Protein AF-A0A925P4W0-F1 (afdb_monomer)

pLDDT: mean 90.39, std 12.77, range [47.38, 98.31]

Nearest PDB structures (foldseek):
  2vrn-assembly1_B  TM=9.690E-01  e=1.875E-05  Deinococcus radiodurans R1 = ATCC 13939 = DSM 20539
  8j4r-assembly1_D  TM=8.880E-01  e=3.423E-03  Escherichia coli
  8j4r-assembly1_B  TM=8.802E-01  e=3.194E-03  Escherichia coli
  8j4q-assembly1_D  TM=8.736E-01  e=3.670E-03  Escherichia coli
  6lfk-assembly1_D  TM=8.908E-01  e=8.442E-03  Escherichia coli

R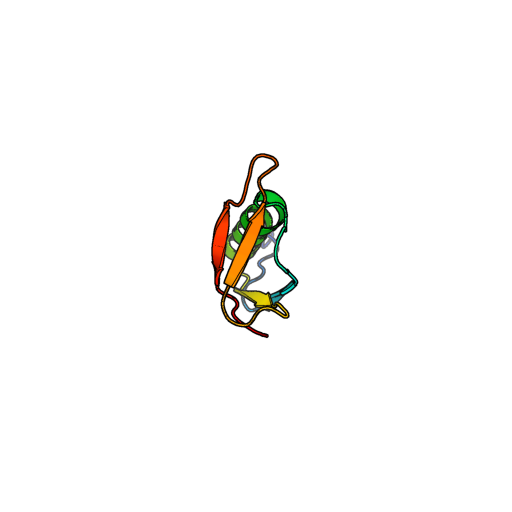adius of gyration: 15.02 Å; Cα contacts (8 Å, |Δi|>4): 119; chains: 1; bounding box: 27×21×50 Å

Secondary structure (DSSP, 8-state):
----------TT-EEEEE--TTEEHHHHHHHHHHHHHTT-EEEEE-SSSSEEEEE-SSSEEEEEE-SB-

Mean predicted aligned error: 5.79 Å

Structure (mmCIF, N/CA/C/O backbone):
data_AF-A0A925P4W0-F1
#
_entry.id   AF-A0A925P4W0-F1
#
loop_
_atom_site.group_PDB
_atom_site.id
_atom_site.type_symbol
_atom_site.label_atom_id
_atom_site.label_alt_id
_atom_site.label_comp_id
_atom_site.label_asym_id
_atom_site.label_entity_id
_atom_site.label_seq_id
_atom_site.pdbx_PDB_ins_code
_atom_site.Cartn_x
_atom_site.Cartn_y
_atom_site.Cartn_z
_atom_site.occupancy
_atom_site.B_iso_or_equiv
_atom_site.auth_seq_id
_atom_site.auth_comp_id
_atom_site.auth_asym_id
_atom_site.auth_atom_id
_atom_site.pdbx_PDB_model_num
ATOM 1 N N . MET A 1 1 ? 3.280 12.149 38.914 1.00 47.38 1 MET A N 1
ATOM 2 C CA . MET A 1 1 ? 4.014 12.612 37.718 1.00 47.38 1 MET A CA 1
ATOM 3 C C . MET A 1 1 ? 3.455 11.838 36.536 1.00 47.38 1 MET A C 1
ATOM 5 O O . MET A 1 1 ? 3.752 10.660 36.421 1.00 47.38 1 MET A O 1
ATOM 9 N N . ASN A 1 2 ? 2.601 12.452 35.715 1.00 47.41 2 ASN A N 1
ATOM 10 C CA . ASN A 1 2 ? 2.057 11.825 34.506 1.00 47.41 2 ASN A CA 1
ATOM 11 C C . ASN A 1 2 ? 2.583 12.587 33.294 1.00 47.41 2 ASN A C 1
ATOM 13 O O . ASN A 1 2 ? 1.885 13.379 32.674 1.00 47.41 2 ASN A O 1
ATOM 17 N N . THR A 1 3 ? 3.864 12.385 33.012 1.00 62.44 3 THR A N 1
ATOM 18 C CA . THR A 1 3 ? 4.493 12.829 31.774 1.00 62.44 3 THR A CA 1
ATOM 19 C C . THR A 1 3 ? 4.518 11.645 30.825 1.00 62.44 3 THR A C 1
ATOM 21 O O . THR A 1 3 ? 5.427 10.820 30.860 1.00 62.44 3 THR A O 1
ATOM 24 N N . THR A 1 4 ? 3.515 11.542 29.967 1.00 53.59 4 THR A N 1
ATOM 25 C CA . THR A 1 4 ? 3.674 10.782 28.730 1.00 53.59 4 THR A CA 1
ATOM 26 C C . THR A 1 4 ? 2.994 11.594 27.654 1.00 53.59 4 THR A C 1
ATOM 28 O O . THR A 1 4 ? 1.779 11.561 27.487 1.00 53.59 4 THR A O 1
ATOM 31 N N . SER A 1 5 ? 3.808 12.415 26.989 1.00 55.00 5 SER A N 1
ATOM 32 C CA . SER A 1 5 ? 3.488 12.918 25.663 1.00 55.00 5 SER A CA 1
ATOM 33 C C . SER A 1 5 ? 3.024 11.709 24.859 1.00 55.00 5 SER A C 1
ATOM 35 O O . SER A 1 5 ? 3.797 10.767 24.676 1.00 55.00 5 SER A O 1
ATOM 37 N N . SER A 1 6 ? 1.741 11.674 24.502 1.00 58.38 6 SER A N 1
ATOM 38 C CA . SER A 1 6 ? 1.222 10.676 23.580 1.00 58.38 6 SER A CA 1
ATOM 39 C C . SER A 1 6 ? 1.963 10.924 22.274 1.00 58.38 6 SER A C 1
ATOM 41 O O . SER A 1 6 ? 1.636 11.865 21.551 1.00 58.38 6 SER A O 1
ATOM 43 N N . ALA A 1 7 ? 3.047 10.180 22.036 1.00 63.34 7 ALA A N 1
ATOM 44 C CA . ALA A 1 7 ? 3.719 10.175 20.748 1.00 63.34 7 ALA A CA 1
ATOM 45 C C . ALA A 1 7 ? 2.619 10.029 19.692 1.00 63.34 7 ALA A C 1
ATOM 47 O O . ALA A 1 7 ? 1.768 9.154 19.849 1.00 63.34 7 ALA A O 1
ATOM 48 N N . LEU A 1 8 ? 2.576 10.947 18.719 1.00 69.62 8 LEU A N 1
ATOM 49 C CA . LEU A 1 8 ? 1.503 11.068 17.727 1.00 69.62 8 LEU A CA 1
ATOM 50 C C . LEU A 1 8 ? 1.185 9.698 17.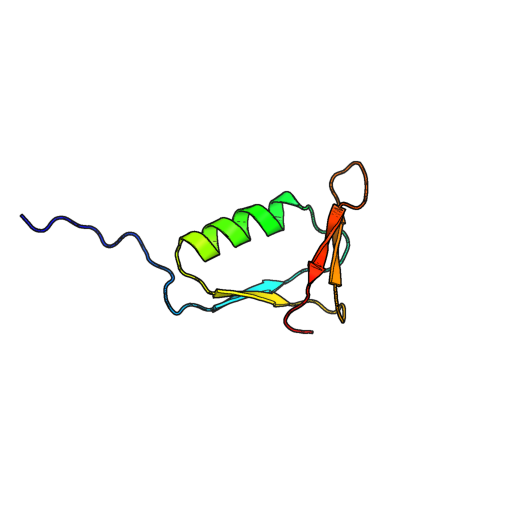113 1.00 69.62 8 LEU A C 1
ATOM 52 O O . LEU A 1 8 ? 1.844 9.254 16.179 1.00 69.62 8 LEU A O 1
ATOM 56 N N . SER A 1 9 ? 0.188 9.015 17.671 1.00 88.88 9 SER A N 1
ATOM 57 C CA . SER A 1 9 ? -0.255 7.717 17.188 1.00 88.88 9 SER A CA 1
ATOM 58 C C . SER A 1 9 ? -1.143 7.931 15.971 1.00 88.88 9 SER A C 1
ATOM 60 O O . SER A 1 9 ? -2.045 8.771 15.990 1.00 88.88 9 SER A O 1
ATOM 62 N N . LEU A 1 10 ? -0.914 7.141 14.925 1.00 96.06 10 LEU A N 1
ATOM 63 C CA . LEU A 1 10 ? -1.746 7.103 13.725 1.00 96.06 10 LEU A CA 1
ATOM 64 C C . LEU A 1 10 ? -2.834 6.023 13.804 1.00 96.06 10 LEU A C 1
ATOM 66 O O . LEU A 1 10 ? -3.464 5.710 12.795 1.00 96.06 10 LEU A O 1
ATOM 70 N N . SER A 1 11 ? -3.092 5.478 14.998 1.00 96.19 11 SER A N 1
ATOM 71 C CA . SER A 1 11 ? -4.137 4.477 15.213 1.00 96.19 11 SER A CA 1
ATOM 72 C C . SER A 1 11 ? -5.496 4.940 14.680 1.00 96.19 11 SER A C 1
ATOM 74 O O . SER A 1 11 ? -5.933 6.076 14.893 1.00 96.19 11 SER A O 1
ATOM 76 N N . GLY A 1 12 ? -6.157 4.056 13.931 1.00 95.44 12 GLY A N 1
ATOM 77 C CA . GLY A 1 12 ? -7.438 4.327 13.278 1.00 95.44 12 GLY A CA 1
ATOM 78 C C . GLY A 1 12 ? -7.357 5.237 12.046 1.00 95.44 12 GLY A C 1
ATOM 79 O O . GLY A 1 12 ? -8.396 5.560 11.469 1.00 95.44 12 GLY A O 1
ATOM 80 N N . LYS A 1 13 ? -6.163 5.669 11.618 1.00 97.56 13 LYS A N 1
ATOM 81 C CA . LYS A 1 13 ? -5.975 6.363 10.337 1.00 97.56 13 LYS A CA 1
ATOM 82 C C . LYS A 1 13 ? -5.722 5.353 9.227 1.00 97.56 13 LYS A C 1
ATOM 84 O O . LYS A 1 13 ? -4.960 4.406 9.401 1.00 97.56 13 LYS A O 1
ATOM 89 N N . LYS A 1 14 ? -6.335 5.595 8.068 1.00 98.06 14 LYS A N 1
ATOM 90 C CA . LYS A 1 14 ? -6.071 4.856 6.832 1.00 98.06 14 LYS A CA 1
ATOM 91 C C . LYS A 1 14 ? -5.296 5.754 5.873 1.00 98.06 14 LYS A C 1
ATOM 93 O O . LYS A 1 14 ? -5.718 6.884 5.637 1.00 98.06 14 LYS A O 1
ATOM 98 N N . VAL A 1 15 ? -4.182 5.263 5.341 1.00 98.31 15 VAL A N 1
ATOM 99 C CA . VAL A 1 15 ? -3.299 6.011 4.437 1.00 98.31 15 VAL A CA 1
ATOM 100 C C . VAL A 1 15 ? -3.250 5.307 3.088 1.00 98.31 15 VAL A C 1
ATOM 102 O O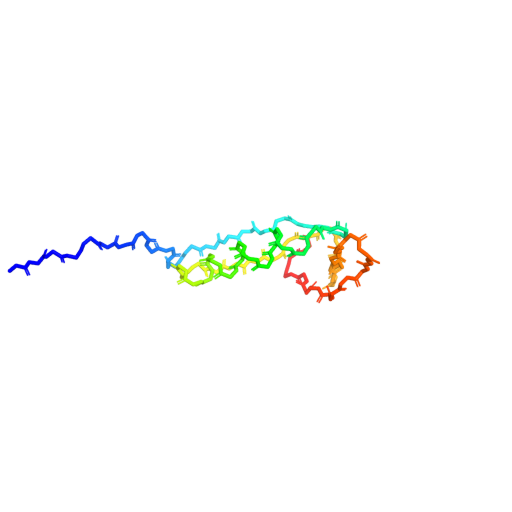 . VAL A 1 15 ? -2.864 4.143 3.006 1.00 98.31 15 VAL A O 1
ATOM 105 N N . ALA A 1 16 ? -3.649 6.019 2.036 1.00 98.25 16 ALA A N 1
ATOM 106 C CA . ALA A 1 16 ? -3.491 5.563 0.663 1.00 98.25 16 ALA A CA 1
ATOM 107 C C . ALA A 1 16 ? -2.077 5.888 0.170 1.00 98.25 16 ALA A C 1
ATOM 109 O O . ALA A 1 16 ? -1.653 7.042 0.218 1.00 98.25 16 ALA A O 1
ATOM 110 N N . ILE A 1 17 ? -1.371 4.874 -0.316 1.00 98.06 17 ILE A N 1
ATOM 111 C CA . ILE A 1 17 ? -0.078 5.006 -0.980 1.00 98.06 17 ILE A CA 1
ATOM 112 C C . ILE A 1 17 ? -0.335 4.826 -2.472 1.00 98.06 17 ILE A C 1
ATOM 114 O O . ILE A 1 17 ? -0.638 3.722 -2.924 1.00 98.06 17 ILE A O 1
ATOM 118 N N . LEU A 1 18 ? -0.252 5.925 -3.221 1.00 97.31 18 LEU A N 1
ATOM 119 C CA . LEU A 1 18 ? -0.430 5.912 -4.670 1.00 97.31 18 LEU A CA 1
ATOM 120 C C . LEU A 1 18 ? 0.869 5.450 -5.326 1.00 97.31 18 LEU A C 1
ATOM 122 O O . LEU A 1 18 ? 1.923 6.033 -5.076 1.00 97.31 18 LEU A O 1
ATOM 126 N N . THR A 1 19 ? 0.803 4.415 -6.157 1.00 96.25 19 THR A N 1
ATOM 127 C CA . THR A 1 19 ? 1.992 3.879 -6.822 1.00 96.25 19 THR A CA 1
ATOM 128 C C . THR A 1 19 ? 1.661 3.225 -8.163 1.00 96.25 19 THR A C 1
ATOM 130 O O . THR A 1 19 ? 0.511 2.904 -8.461 1.00 96.25 19 THR A O 1
ATOM 133 N N . ALA A 1 20 ? 2.682 3.027 -8.985 1.00 95.69 20 ALA A N 1
ATOM 134 C CA . ALA A 1 20 ? 2.631 2.344 -10.271 1.00 95.69 20 ALA A CA 1
ATOM 135 C C . ALA A 1 20 ? 3.947 1.580 -10.475 1.00 95.69 20 ALA A C 1
ATOM 137 O O . ALA A 1 20 ? 4.848 1.652 -9.638 1.00 95.69 20 ALA A O 1
ATOM 138 N N . ASP A 1 21 ? 4.069 0.840 -11.574 1.00 94.81 21 ASP A N 1
ATOM 139 C CA . ASP A 1 21 ? 5.317 0.145 -11.895 1.00 94.81 21 ASP A CA 1
ATOM 140 C C . ASP A 1 21 ? 6.518 1.097 -11.987 1.00 94.81 21 ASP A C 1
ATOM 142 O O . ASP A 1 21 ? 6.411 2.225 -12.470 1.00 94.81 21 ASP A O 1
ATOM 146 N N . GLY A 1 22 ? 7.682 0.606 -11.559 1.00 93.75 22 GLY A N 1
ATOM 147 C CA . GLY A 1 22 ? 8.945 1.340 -11.632 1.00 93.75 22 GLY A CA 1
ATOM 148 C C . GLY A 1 22 ? 9.186 2.310 -10.474 1.00 93.75 22 GLY A C 1
ATOM 149 O O . GLY A 1 22 ? 10.103 3.122 -10.558 1.00 93.75 22 GLY A O 1
ATOM 150 N N . PHE A 1 23 ? 8.396 2.238 -9.397 1.00 94.06 23 PHE A N 1
ATOM 151 C CA . PHE A 1 23 ? 8.670 2.998 -8.176 1.00 94.06 23 PHE A CA 1
ATOM 152 C C . PHE A 1 23 ? 9.994 2.558 -7.528 1.00 94.06 23 PHE A C 1
ATOM 154 O O . PHE A 1 23 ? 10.338 1.374 -7.546 1.00 94.06 23 PHE A O 1
ATOM 161 N N . GLU A 1 24 ? 10.714 3.495 -6.912 1.00 94.25 24 GLU A N 1
ATOM 162 C CA . GLU A 1 24 ? 11.918 3.184 -6.133 1.00 94.25 24 GLU A CA 1
ATOM 163 C C . GLU A 1 24 ? 11.544 2.396 -4.871 1.00 94.25 24 GLU A C 1
ATOM 165 O O . GLU A 1 24 ? 10.697 2.824 -4.082 1.00 94.25 24 GLU A O 1
ATOM 170 N N . GLN A 1 25 ? 12.161 1.232 -4.663 1.00 93.25 25 GLN A N 1
ATOM 171 C CA . GLN A 1 25 ? 11.718 0.286 -3.635 1.00 93.25 25 GLN A CA 1
ATOM 172 C C . GLN A 1 25 ? 11.751 0.883 -2.220 1.00 93.25 25 GLN A C 1
ATOM 174 O O . GLN A 1 25 ? 10.824 0.660 -1.429 1.00 93.25 25 GLN A O 1
ATOM 179 N N . SER A 1 26 ? 12.805 1.637 -1.893 1.00 93.38 26 SER A N 1
ATOM 180 C CA . SER A 1 26 ? 12.959 2.259 -0.574 1.00 93.38 26 SER A CA 1
ATOM 181 C C . SER A 1 26 ? 11.865 3.285 -0.285 1.00 93.38 26 SER A C 1
ATOM 183 O O . SER A 1 26 ? 11.380 3.333 0.845 1.00 93.38 26 SER A O 1
ATOM 185 N N . GLU A 1 27 ? 11.424 4.027 -1.304 1.00 93.69 27 GLU A N 1
ATOM 186 C CA . GLU A 1 27 ? 10.430 5.107 -1.205 1.00 93.69 27 GLU A CA 1
ATOM 187 C C . GLU A 1 27 ? 9.011 4.603 -0.901 1.00 93.69 27 GLU A C 1
ATOM 189 O O . GLU A 1 27 ? 8.163 5.365 -0.446 1.00 93.69 27 GLU A O 1
ATOM 194 N N . LEU A 1 28 ? 8.736 3.310 -1.099 1.00 95.62 28 LEU A N 1
ATOM 195 C CA . LEU A 1 28 ? 7.473 2.703 -0.673 1.00 95.62 28 LEU A CA 1
ATOM 196 C C . LEU A 1 28 ? 7.644 1.902 0.615 1.00 95.62 28 LEU A C 1
ATOM 198 O O . LEU A 1 28 ? 6.880 2.092 1.561 1.00 95.62 28 LEU A O 1
ATOM 202 N N . LEU A 1 29 ? 8.627 0.997 0.671 1.00 94.44 29 LEU A N 1
ATOM 203 C CA . LEU A 1 29 ? 8.712 0.031 1.768 1.00 94.44 29 LEU A CA 1
ATOM 204 C C . LEU A 1 29 ? 9.048 0.687 3.108 1.00 94.44 29 LEU A C 1
ATOM 206 O O . LEU A 1 29 ? 8.432 0.340 4.117 1.00 94.44 29 LEU A O 1
ATOM 210 N N . GLN A 1 30 ? 9.989 1.636 3.136 1.00 96.25 30 GLN A N 1
ATOM 211 C CA . GLN A 1 30 ? 10.388 2.271 4.393 1.00 96.25 30 GLN A CA 1
ATOM 212 C C . GLN A 1 30 ? 9.296 3.210 4.931 1.00 96.25 30 GLN A C 1
ATOM 214 O O . GLN A 1 30 ? 8.933 3.059 6.102 1.00 96.25 30 GLN A O 1
ATOM 219 N N . PRO A 1 31 ? 8.689 4.106 4.121 1.00 96.69 31 PRO A N 1
ATOM 220 C CA . PRO A 1 31 ? 7.585 4.934 4.599 1.00 96.69 31 PRO A CA 1
ATOM 221 C C . PRO A 1 31 ? 6.360 4.117 5.011 1.00 96.69 31 PRO A C 1
ATOM 223 O O . PRO A 1 31 ? 5.761 4.408 6.045 1.00 96.69 31 PRO A O 1
ATOM 226 N N . ARG A 1 32 ? 6.015 3.054 4.266 1.00 97.50 32 ARG A N 1
ATOM 227 C CA . ARG A 1 32 ? 4.921 2.143 4.636 1.00 97.50 32 ARG A CA 1
ATOM 228 C C . ARG A 1 32 ? 5.162 1.514 6.007 1.00 97.50 32 ARG A C 1
ATOM 230 O O . ARG A 1 32 ? 4.293 1.602 6.869 1.00 97.50 32 ARG A O 1
ATOM 237 N N . ALA A 1 33 ? 6.350 0.951 6.233 1.00 97.06 33 ALA A N 1
ATOM 238 C CA . ALA A 1 33 ? 6.698 0.336 7.512 1.00 97.06 33 ALA A CA 1
ATOM 239 C C . ALA A 1 33 ? 6.653 1.342 8.674 1.00 97.06 33 ALA A C 1
ATOM 241 O O . ALA A 1 33 ? 6.184 1.006 9.760 1.00 97.06 33 ALA A O 1
ATOM 242 N N . ALA A 1 34 ? 7.094 2.584 8.452 1.00 97.12 34 ALA A N 1
ATOM 243 C CA . ALA A 1 34 ? 7.022 3.640 9.459 1.00 97.12 34 ALA A CA 1
ATOM 244 C C . ALA A 1 34 ? 5.570 4.024 9.805 1.00 97.12 34 ALA A C 1
ATOM 246 O O . ALA A 1 34 ? 5.243 4.206 10.978 1.00 97.12 34 ALA A O 1
ATOM 247 N N . LEU A 1 35 ? 4.691 4.111 8.801 1.00 97.44 35 LEU A N 1
ATOM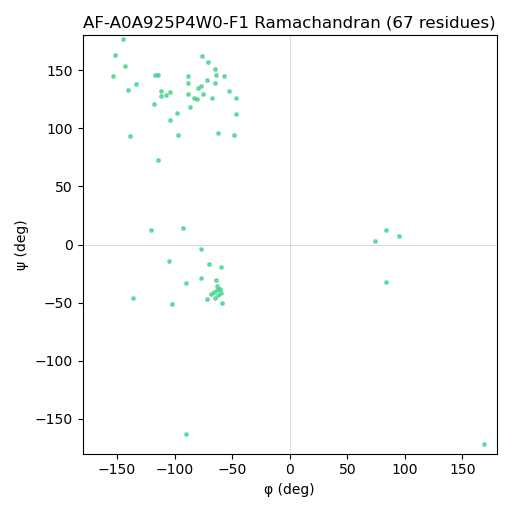 248 C CA . LEU A 1 35 ? 3.263 4.378 8.994 1.00 97.44 35 LEU A CA 1
ATOM 249 C C . LEU A 1 35 ? 2.574 3.239 9.755 1.00 97.44 35 LEU A C 1
ATOM 251 O O . LEU A 1 35 ? 1.849 3.501 10.718 1.00 97.44 35 LEU A O 1
ATOM 255 N N . ASP A 1 36 ? 2.839 1.993 9.363 1.00 96.44 36 ASP A N 1
ATOM 256 C CA . ASP A 1 36 ? 2.292 0.804 10.021 1.00 96.44 36 ASP A CA 1
ATOM 257 C C . ASP A 1 36 ? 2.771 0.723 11.485 1.00 96.44 36 ASP A C 1
ATOM 259 O O . ASP A 1 36 ? 1.969 0.519 12.397 1.00 96.44 36 ASP A O 1
ATOM 263 N N . ALA A 1 37 ? 4.059 0.985 11.746 1.00 96.62 37 ALA A N 1
ATOM 264 C CA . ALA A 1 37 ? 4.625 1.025 13.098 1.00 96.62 37 ALA A CA 1
ATOM 265 C C . ALA A 1 37 ? 4.036 2.150 13.970 1.00 96.62 37 ALA A C 1
ATOM 267 O O . ALA A 1 37 ? 3.915 1.995 15.185 1.00 96.62 37 ALA A O 1
ATOM 268 N N . ALA A 1 38 ? 3.628 3.269 13.363 1.00 96.69 38 ALA A N 1
ATOM 269 C CA . ALA A 1 38 ? 2.915 4.349 14.044 1.00 96.69 38 ALA A CA 1
ATOM 270 C C . ALA A 1 38 ? 1.423 4.033 14.295 1.00 96.69 38 ALA A C 1
ATOM 272 O O . ALA A 1 38 ? 0.724 4.822 14.941 1.00 96.69 38 ALA A O 1
ATOM 273 N N . GLY A 1 39 ? 0.927 2.888 13.814 1.00 96.44 39 GLY A N 1
ATOM 274 C CA . GLY A 1 39 ? -0.442 2.406 14.006 1.00 96.44 39 GLY A CA 1
ATOM 275 C C . GLY A 1 39 ? -1.410 2.756 12.876 1.00 96.44 39 GLY A C 1
ATOM 276 O O . GLY A 1 39 ? -2.611 2.526 13.023 1.00 96.44 39 GLY A O 1
ATOM 277 N N . ALA A 1 40 ? -0.93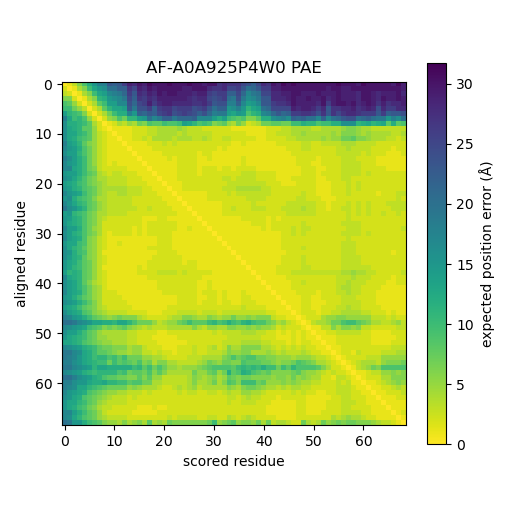2 3.314 11.763 1.00 97.88 40 ALA A N 1
ATOM 278 C CA . ALA A 1 40 ? -1.778 3.525 10.596 1.00 97.88 40 ALA A CA 1
ATOM 279 C C . ALA A 1 40 ? -2.118 2.190 9.918 1.00 97.88 40 ALA A C 1
ATOM 281 O O . ALA A 1 40 ? -1.394 1.206 10.019 1.00 97.88 40 ALA A O 1
ATOM 282 N N . THR A 1 41 ? -3.214 2.173 9.168 1.00 98.19 41 THR A N 1
ATOM 283 C CA . THR A 1 41 ? -3.481 1.144 8.160 1.00 98.19 41 THR A CA 1
ATOM 284 C C . THR A 1 41 ? -3.084 1.690 6.796 1.00 98.19 41 THR A C 1
ATOM 286 O O . THR A 1 41 ? -3.719 2.624 6.300 1.00 98.19 41 THR A O 1
ATOM 289 N N . THR A 1 42 ? -2.054 1.128 6.176 1.00 98.19 42 THR A N 1
ATOM 290 C CA . THR A 1 42 ? -1.657 1.494 4.811 1.00 98.19 42 THR A CA 1
ATOM 291 C C . THR A 1 42 ? -2.403 0.662 3.766 1.00 98.19 42 THR A C 1
ATOM 293 O O . THR A 1 42 ? -2.70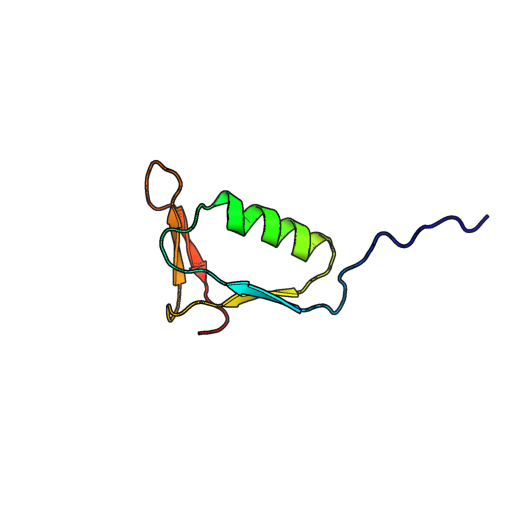0 -0.509 3.995 1.00 98.19 42 THR A O 1
ATOM 296 N N . VAL A 1 43 ? -2.728 1.269 2.620 1.00 98.06 43 VAL A N 1
ATOM 297 C CA . VAL A 1 43 ? -3.252 0.570 1.434 1.00 98.06 43 VAL A CA 1
ATOM 298 C C . VAL A 1 43 ? -2.543 1.036 0.170 1.00 98.06 43 VAL A C 1
ATOM 300 O O . VAL A 1 43 ? -2.305 2.230 -0.007 1.00 98.06 43 VAL A O 1
ATOM 303 N N . ILE A 1 44 ? -2.224 0.094 -0.708 1.00 97.81 44 ILE A N 1
ATOM 304 C CA . ILE A 1 44 ? -1.617 0.335 -2.013 1.00 97.81 44 ILE A CA 1
ATOM 305 C C . ILE A 1 44 ? -2.720 0.614 -3.030 1.00 97.81 44 ILE A C 1
ATOM 307 O O . ILE A 1 44 ? -3.568 -0.242 -3.284 1.00 97.81 44 ILE A O 1
ATOM 311 N N . VAL A 1 45 ? -2.689 1.809 -3.615 1.00 98.06 45 VAL A N 1
ATOM 312 C CA . VAL A 1 45 ? -3.611 2.234 -4.671 1.00 98.06 45 VAL A CA 1
ATOM 313 C C . VAL A 1 45 ? -2.834 2.374 -5.971 1.00 98.06 45 VAL A C 1
ATOM 315 O O . VAL A 1 45 ? -1.806 3.057 -6.001 1.00 98.06 45 VAL A O 1
ATOM 318 N N . SER A 1 46 ? -3.298 1.733 -7.040 1.00 98.12 46 SER A N 1
ATOM 319 C CA . SER A 1 46 ? -2.579 1.729 -8.312 1.00 98.12 46 SER A CA 1
ATOM 320 C C . SER A 1 46 ? -3.508 1.539 -9.504 1.00 98.12 46 SER A C 1
ATOM 322 O O . SER A 1 46 ? -4.391 0.699 -9.426 1.00 98.12 46 SER A O 1
ATOM 324 N N . PRO A 1 47 ? -3.246 2.171 -10.665 1.00 96.56 47 PRO A N 1
ATOM 325 C CA . PRO A 1 47 ? -3.945 1.809 -11.900 1.00 96.56 47 PRO A CA 1
ATOM 326 C C . PRO A 1 47 ? -3.732 0.335 -12.311 1.00 96.56 47 PRO A C 1
ATOM 328 O O . PRO A 1 47 ? -4.518 -0.205 -13.098 1.00 96.56 47 PRO A O 1
ATOM 331 N N . ASN A 1 48 ? -2.692 -0.329 -11.792 1.00 93.31 48 ASN A N 1
ATOM 332 C CA . ASN A 1 48 ? -2.419 -1.746 -12.012 1.00 93.31 48 ASN A CA 1
ATOM 333 C C . ASN A 1 48 ? -3.422 -2.639 -11.262 1.00 93.31 48 ASN A C 1
ATOM 335 O O . ASN A 1 48 ? -3.767 -2.381 -10.117 1.00 93.31 48 ASN A O 1
ATOM 339 N N . GLN A 1 49 ? -3.845 -3.752 -11.870 1.00 84.56 49 GLN A N 1
ATOM 340 C CA . GLN A 1 49 ? -4.937 -4.572 -11.318 1.00 84.56 49 GLN A CA 1
ATOM 341 C C . GLN A 1 49 ? -4.565 -5.478 -10.138 1.00 84.56 49 GLN A C 1
ATOM 343 O O . GLN A 1 49 ? -5.440 -5.830 -9.355 1.00 84.56 49 GLN A O 1
ATOM 348 N N . GLN A 1 50 ? -3.318 -5.942 -10.045 1.00 92.88 50 GLN A N 1
ATOM 349 C CA . GLN A 1 50 ? -2.961 -6.996 -9.082 1.00 92.88 50 GLN A CA 1
ATOM 350 C C . GLN A 1 50 ? -1.664 -6.705 -8.347 1.00 92.88 50 GLN A C 1
ATOM 352 O O . GLN A 1 50 ? -1.600 -6.845 -7.128 1.00 92.88 50 GLN A O 1
ATOM 357 N N . TYR A 1 51 ? -0.635 -6.295 -9.086 1.00 96.69 51 TYR A N 1
ATOM 358 C CA . TYR A 1 51 ? 0.674 -6.021 -8.524 1.00 96.69 51 TYR A CA 1
ATOM 359 C C . TYR A 1 51 ? 1.332 -4.831 -9.214 1.00 96.69 51 TYR A C 1
ATOM 361 O O . TYR A 1 51 ? 1.098 -4.577 -10.398 1.00 96.69 51 TYR A O 1
ATOM 369 N N . VAL A 1 52 ? 2.210 -4.168 -8.471 1.00 96.25 52 VAL A N 1
ATOM 370 C CA . VAL A 1 52 ? 3.215 -3.241 -8.999 1.00 96.25 52 VAL A CA 1
ATOM 371 C C . VAL A 1 52 ? 4.611 -3.806 -8.760 1.00 96.25 52 VAL A C 1
ATOM 373 O O . VAL A 1 52 ? 4.847 -4.475 -7.750 1.00 96.25 52 VAL A O 1
ATOM 376 N N . LYS A 1 53 ? 5.545 -3.552 -9.676 1.00 95.56 53 LYS A N 1
ATOM 377 C CA . LYS A 1 53 ? 6.955 -3.947 -9.535 1.00 95.56 53 LYS A CA 1
ATOM 378 C C . LYS A 1 53 ? 7.826 -2.753 -9.169 1.00 95.56 53 LYS A C 1
ATOM 380 O O . LYS A 1 53 ? 7.761 -1.718 -9.832 1.00 95.56 53 LYS A O 1
ATOM 385 N N . SER A 1 54 ? 8.666 -2.921 -8.149 1.00 95.25 54 SER A N 1
ATOM 386 C CA . SER A 1 54 ? 9.661 -1.914 -7.779 1.00 95.25 54 SER A CA 1
ATOM 387 C C . SER A 1 54 ? 10.848 -1.910 -8.741 1.00 95.25 54 SER A C 1
ATOM 389 O O . SER A 1 54 ? 11.109 -2.896 -9.435 1.00 95.25 54 SER A O 1
ATOM 391 N N . TRP A 1 55 ? 11.610 -0.827 -8.716 1.00 92.94 55 TRP A N 1
ATOM 392 C CA . TRP A 1 55 ? 12.929 -0.700 -9.320 1.00 92.94 55 TRP A CA 1
ATOM 393 C C . TRP A 1 55 ? 13.966 -0.432 -8.222 1.00 92.94 55 TRP A C 1
ATOM 395 O O . TRP A 1 55 ? 13.637 0.204 -7.224 1.00 92.94 55 TRP A O 1
ATOM 405 N N . THR A 1 56 ? 15.187 -0.945 -8.384 1.00 86.88 56 THR A N 1
ATOM 406 C CA . THR A 1 56 ? 16.294 -0.768 -7.415 1.00 86.88 56 THR A CA 1
ATOM 407 C C . THR A 1 56 ? 17.517 -0.070 -8.015 1.00 86.88 56 THR A C 1
ATOM 409 O O . THR A 1 56 ? 18.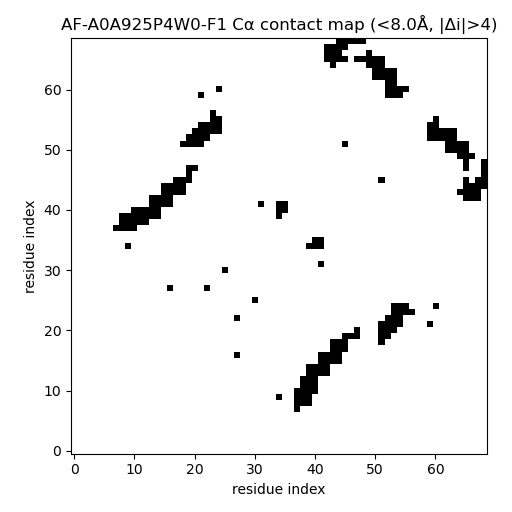616 -0.144 -7.473 1.00 86.88 56 THR A O 1
ATOM 412 N N . GLY A 1 57 ? 17.378 0.521 -9.203 1.00 85.50 57 GLY A N 1
ATOM 413 C CA . GLY A 1 57 ? 18.495 1.052 -9.992 1.00 85.50 57 GLY A CA 1
ATOM 414 C C . GLY A 1 57 ? 19.199 -0.009 -10.846 1.00 85.50 57 GLY A C 1
ATOM 415 O O . GLY A 1 57 ? 19.629 0.298 -11.955 1.00 85.50 57 GLY A O 1
ATOM 416 N N . GLU A 1 58 ? 19.245 -1.259 -10.380 1.00 86.31 58 GLU A N 1
ATOM 417 C CA . GLU A 1 58 ? 19.924 -2.381 -11.053 1.00 86.31 58 GLU A CA 1
ATOM 418 C C . GLU A 1 58 ? 18.956 -3.363 -11.737 1.00 86.31 58 GLU A C 1
ATOM 420 O O . GLU A 1 58 ? 19.365 -4.174 -12.569 1.00 86.31 58 GLU A O 1
ATOM 425 N N . GLY A 1 59 ? 17.662 -3.288 -11.419 1.00 88.00 59 GLY A N 1
ATOM 426 C CA . GLY A 1 59 ? 16.635 -4.125 -12.026 1.00 88.00 59 GLY A CA 1
ATOM 427 C C . GLY A 1 59 ? 15.292 -4.053 -11.308 1.00 88.00 59 GLY A C 1
ATOM 428 O O . GLY A 1 59 ? 15.079 -3.239 -10.406 1.00 88.00 59 GLY A O 1
ATOM 429 N N . PHE A 1 60 ? 14.377 -4.932 -11.722 1.00 88.50 60 PHE A N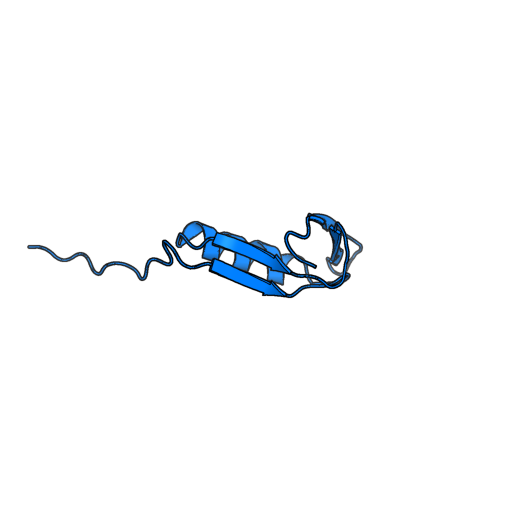 1
ATOM 430 C CA . PHE A 1 60 ? 13.085 -5.083 -11.063 1.00 88.50 60 PHE A CA 1
ATOM 431 C C . PHE A 1 60 ? 13.231 -5.829 -9.737 1.00 88.50 60 PHE A C 1
ATOM 433 O O . PHE A 1 60 ? 13.802 -6.919 -9.684 1.00 88.50 60 PHE A O 1
ATOM 440 N N . GLY A 1 61 ? 12.664 -5.245 -8.686 1.00 86.62 61 GLY A N 1
ATOM 441 C CA . GLY A 1 61 ? 12.553 -5.865 -7.373 1.00 86.62 61 GLY A CA 1
ATOM 442 C C . GLY A 1 61 ? 11.251 -6.664 -7.205 1.00 86.62 61 GLY A C 1
ATOM 443 O O . GLY A 1 61 ? 10.597 -7.030 -8.190 1.00 86.62 61 GLY A O 1
ATOM 444 N N . PRO A 1 62 ? 10.868 -6.982 -5.956 1.00 86.75 62 PRO A N 1
ATOM 445 C CA . PRO A 1 62 ? 9.688 -7.791 -5.679 1.00 86.75 62 PRO A CA 1
ATOM 446 C C . PRO A 1 62 ? 8.391 -7.097 -6.114 1.00 86.75 62 PRO A C 1
ATOM 448 O O . PRO A 1 62 ? 8.266 -5.871 -6.099 1.00 86.75 62 PRO A O 1
ATOM 451 N N . ALA A 1 63 ? 7.398 -7.912 -6.469 1.00 92.81 63 ALA A N 1
ATOM 452 C CA . ALA A 1 63 ? 6.045 -7.447 -6.736 1.00 92.81 63 ALA A CA 1
ATOM 453 C C . ALA A 1 63 ? 5.306 -7.161 -5.418 1.00 92.81 63 ALA A C 1
ATOM 455 O O . ALA A 1 63 ? 5.365 -7.960 -4.482 1.00 92.81 63 ALA A O 1
ATOM 456 N N . ILE A 1 64 ? 4.585 -6.043 -5.359 1.00 95.12 64 ILE A N 1
ATOM 457 C CA . ILE A 1 64 ? 3.745 -5.653 -4.221 1.00 95.12 64 ILE A CA 1
ATOM 458 C C . ILE A 1 64 ? 2.285 -5.722 -4.651 1.00 95.12 64 ILE A C 1
ATOM 460 O O . ILE A 1 64 ? 1.941 -5.220 -5.718 1.00 95.12 64 ILE A O 1
ATOM 464 N N . ALA A 1 65 ? 1.443 -6.356 -3.832 1.00 97.19 65 ALA A N 1
ATOM 465 C CA . ALA A 1 65 ? 0.012 -6.467 -4.094 1.00 97.19 65 ALA A CA 1
ATOM 466 C C . ALA A 1 65 ? -0.669 -5.091 -4.067 1.00 97.19 65 ALA A C 1
ATOM 468 O O . ALA A 1 65 ? -0.367 -4.257 -3.210 1.00 97.19 65 ALA A O 1
ATOM 469 N N . VAL A 1 66 ? -1.586 -4.880 -5.007 1.00 97.62 66 VAL A N 1
ATOM 470 C CA . VAL A 1 66 ? -2.469 -3.714 -5.059 1.00 97.62 66 VAL A CA 1
ATOM 471 C C . VAL A 1 66 ? -3.721 -4.018 -4.242 1.00 97.62 66 VAL A C 1
ATOM 473 O O . VAL A 1 66 ? -4.352 -5.056 -4.437 1.00 97.62 66 VAL A O 1
ATOM 476 N N . ASP A 1 67 ? -4.079 -3.114 -3.332 1.00 97.31 67 ASP A N 1
ATOM 477 C CA . ASP A 1 67 ? -5.271 -3.250 -2.490 1.00 97.31 67 ASP A CA 1
ATOM 478 C C . ASP A 1 67 ? -6.503 -2.607 -3.148 1.00 97.31 67 ASP A C 1
ATOM 480 O O . ASP A 1 67 ? -7.630 -3.064 -2.951 1.00 97.31 67 ASP A O 1
ATOM 484 N N . VAL A 1 68 ? -6.297 -1.524 -3.907 1.00 96.19 68 VAL A N 1
ATOM 485 C CA . VAL A 1 68 ? -7.347 -0.752 -4.589 1.00 96.19 68 VAL A CA 1
ATOM 486 C C . VAL A 1 68 ? -6.853 -0.325 -5.972 1.00 96.19 68 VAL A C 1
ATOM 488 O O . VAL A 1 68 ? -5.744 0.199 -6.082 1.00 96.19 68 VAL A O 1
ATOM 491 N N . GLN A 1 69 ? -7.678 -0.521 -7.005 1.00 93.06 69 GLN A N 1
ATOM 492 C CA . GLN A 1 69 ? -7.406 -0.010 -8.351 1.00 93.06 69 GLN A CA 1
ATOM 493 C C . GLN A 1 69 ? -7.851 1.448 -8.505 1.00 93.06 69 GLN A C 1
ATOM 495 O O . GLN A 1 69 ? -9.001 1.739 -8.103 1.00 93.06 69 GLN A O 1
#

Foldseek 3Di:
DDDDPPPQACAPAEAEDEDAAAAAPCVPPVVVVVNVVSRYHYFYAYPDDFWHWYDHPVGTDDTDGHPYD

Solvent-accessible surface area (backbone atoms only — not comparable to full-atom values): 4087 Å² to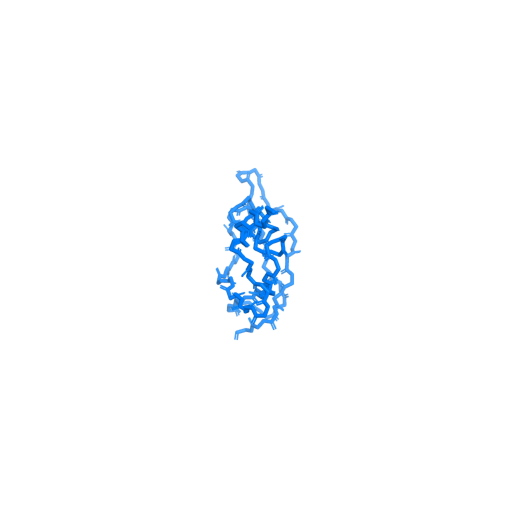tal; per-residue (Å²): 137,88,85,70,83,75,69,85,65,34,61,91,39,75,44,81,45,81,50,54,69,65,40,55,45,64,77,48,54,53,56,50,50,54,41,44,74,39,39,26,45,75,41,36,32,20,91,44,86,53,52,32,38,22,24,70,93,84,48,79,51,70,73,42,71,41,73,40,104

Sequence (69 aa):
MNTTSSALSLSGKKVAILTADGFEQSELLQPRAALDAAGATTVIVSPNQQYVKSWTGEGFGPAIAVDVQ